Protein AF-A0A3P7Q407-F1 (afdb_monomer_lite)

pLDDT: mean 75.96, std 20.43, range [30.08, 98.25]

Structure (mmCIF, N/CA/C/O backbone):
data_AF-A0A3P7Q407-F1
#
_entry.id   AF-A0A3P7Q407-F1
#
loop_
_atom_site.group_PDB
_atom_site.id
_atom_site.type_symbol
_atom_site.label_atom_id
_atom_site.label_alt_id
_atom_site.label_comp_id
_atom_site.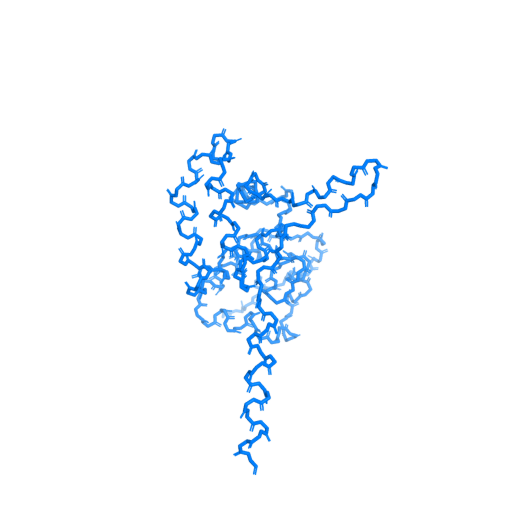label_asym_id
_atom_site.label_entity_id
_atom_site.label_seq_id
_atom_site.pdbx_PDB_ins_code
_atom_site.Cartn_x
_atom_site.Cartn_y
_atom_site.Cartn_z
_atom_site.occupancy
_atom_site.B_iso_or_equiv
_atom_site.auth_seq_id
_atom_site.auth_comp_id
_atom_site.auth_asym_id
_atom_site.auth_atom_id
_atom_site.pdbx_PDB_model_num
ATOM 1 N N . MET A 1 1 ? 23.445 -12.706 -25.081 1.00 37.09 1 MET A N 1
ATOM 2 C CA . MET A 1 1 ? 22.310 -11.801 -24.804 1.00 37.09 1 MET A CA 1
ATOM 3 C C . MET A 1 1 ? 22.786 -10.801 -23.776 1.00 37.09 1 MET A C 1
ATOM 5 O O . MET A 1 1 ? 22.855 -11.129 -22.600 1.00 37.09 1 MET A O 1
ATOM 9 N N . GLU A 1 2 ? 23.244 -9.647 -24.242 1.00 36.88 2 GLU A N 1
ATOM 10 C CA . GLU A 1 2 ? 23.724 -8.571 -23.379 1.00 36.88 2 GLU A CA 1
ATOM 11 C C . GLU A 1 2 ? 22.522 -7.886 -22.726 1.00 36.88 2 GLU A C 1
ATOM 13 O O . GLU A 1 2 ? 21.534 -7.564 -23.388 1.00 36.88 2 GLU A O 1
ATOM 18 N N . ILE A 1 3 ? 22.584 -7.717 -21.406 1.00 37.88 3 ILE A N 1
ATOM 19 C CA . ILE A 1 3 ? 21.562 -7.055 -20.590 1.00 37.88 3 ILE A CA 1
ATOM 20 C C . ILE A 1 3 ? 21.723 -5.540 -20.795 1.00 37.88 3 ILE A C 1
ATOM 22 O O . ILE A 1 3 ? 22.104 -4.799 -19.897 1.00 37.88 3 ILE A O 1
ATOM 26 N N . SER A 1 4 ? 21.481 -5.077 -22.020 1.00 40.00 4 SER A N 1
ATOM 27 C CA . SER A 1 4 ? 21.654 -3.675 -22.425 1.00 40.00 4 SER A CA 1
ATOM 28 C C . SER A 1 4 ? 20.413 -2.820 -22.135 1.00 40.00 4 SER A C 1
ATOM 30 O O . SER A 1 4 ? 20.406 -1.623 -22.405 1.00 40.00 4 SER A O 1
ATOM 32 N N . TYR A 1 5 ? 19.358 -3.403 -21.554 1.00 37.62 5 TYR A N 1
ATOM 33 C CA . TYR A 1 5 ? 18.095 -2.704 -21.283 1.00 37.62 5 TYR A CA 1
ATOM 34 C C . TYR A 1 5 ? 18.077 -1.869 -19.995 1.00 37.62 5 TYR A C 1
ATOM 36 O O . TYR A 1 5 ? 17.101 -1.167 -19.749 1.00 37.62 5 TYR A O 1
ATOM 44 N N . LEU A 1 6 ? 19.145 -1.893 -19.191 1.00 41.62 6 LEU A N 1
ATOM 45 C CA . LEU A 1 6 ? 19.271 -1.025 -18.011 1.00 41.62 6 LEU A CA 1
ATOM 46 C C . LEU A 1 6 ? 20.145 0.213 -18.255 1.00 41.62 6 LEU A C 1
ATOM 48 O O . LEU A 1 6 ? 20.494 0.913 -17.309 1.00 41.62 6 LEU A O 1
ATOM 52 N N . ALA A 1 7 ? 20.455 0.538 -19.513 1.00 42.19 7 ALA A N 1
ATOM 53 C CA . ALA A 1 7 ? 21.072 1.812 -19.871 1.00 42.19 7 ALA A CA 1
ATOM 54 C C . ALA A 1 7 ? 20.039 2.960 -19.838 1.00 42.19 7 ALA A C 1
ATOM 56 O O . ALA A 1 7 ? 19.800 3.635 -20.838 1.00 42.19 7 ALA A O 1
ATOM 57 N N . VAL A 1 8 ? 19.427 3.217 -18.678 1.00 45.03 8 VAL A N 1
ATOM 58 C CA . VAL A 1 8 ? 18.700 4.470 -18.420 1.00 45.03 8 VAL A CA 1
ATOM 59 C C . VAL A 1 8 ? 19.747 5.549 -18.117 1.00 45.03 8 VAL A C 1
ATOM 61 O O . VAL A 1 8 ? 19.901 6.018 -16.999 1.00 45.03 8 VAL A O 1
ATOM 64 N N . ASN A 1 9 ? 20.514 5.944 -19.138 1.00 45.72 9 ASN A N 1
ATOM 65 C CA . ASN A 1 9 ? 21.498 7.037 -19.057 1.00 45.72 9 ASN A CA 1
ATOM 66 C C . ASN A 1 9 ? 20.858 8.429 -19.169 1.00 45.72 9 ASN A C 1
ATOM 68 O O . ASN A 1 9 ? 21.537 9.429 -19.397 1.00 45.72 9 ASN A O 1
ATOM 72 N N . ARG A 1 10 ? 19.538 8.523 -19.013 1.00 49.34 10 ARG A N 1
ATOM 73 C CA . ARG A 1 10 ? 18.856 9.800 -18.877 1.00 49.34 10 ARG A CA 1
ATOM 74 C C . ARG A 1 10 ? 18.175 9.779 -17.525 1.00 49.34 10 ARG A C 1
ATOM 76 O O . ARG A 1 10 ? 17.098 9.212 -17.389 1.00 49.34 10 ARG A O 1
ATOM 83 N N . ILE A 1 11 ? 18.822 10.398 -16.540 1.00 51.31 11 ILE A N 1
ATOM 84 C CA . ILE A 1 11 ? 18.146 10.868 -15.336 1.00 51.31 11 ILE A CA 1
ATOM 85 C C . ILE A 1 11 ? 17.088 11.841 -15.852 1.00 51.31 11 ILE A C 1
ATOM 87 O O . ILE A 1 11 ? 17.366 13.009 -16.107 1.00 51.31 11 ILE A O 1
ATOM 91 N N . THR A 1 12 ? 15.884 11.349 -16.122 1.00 53.25 12 THR A N 1
ATOM 92 C CA . THR A 1 12 ? 14.792 12.212 -16.565 1.00 53.25 12 THR A CA 1
ATOM 93 C C . THR A 1 12 ? 14.272 13.048 -15.400 1.00 53.25 12 THR A C 1
ATOM 95 O O . THR A 1 12 ? 13.406 13.886 -15.616 1.00 53.25 12 THR A O 1
ATOM 98 N N . ASN A 1 13 ? 14.780 12.823 -14.173 1.00 58.25 13 ASN A N 1
ATOM 99 C CA . ASN A 1 13 ? 14.181 13.285 -12.919 1.00 58.25 13 ASN A CA 1
ATOM 100 C C . ASN A 1 13 ? 12.673 12.980 -12.873 1.00 58.25 13 ASN A C 1
ATOM 102 O O . ASN A 1 13 ? 11.912 13.619 -12.153 1.00 58.25 13 ASN A O 1
ATOM 106 N N . THR A 1 14 ? 12.242 11.979 -13.643 1.00 66.81 14 THR A N 1
ATOM 107 C CA . THR A 1 14 ? 10.871 11.502 -13.704 1.00 66.81 14 THR A CA 1
ATOM 108 C C . THR A 1 14 ? 10.875 10.012 -13.448 1.00 66.81 14 THR A C 1
ATOM 110 O O . THR A 1 14 ? 11.736 9.283 -13.937 1.00 66.81 14 THR A O 1
ATOM 113 N N . CYS A 1 15 ? 9.890 9.563 -12.680 1.00 71.69 15 CYS A N 1
ATOM 114 C CA . CYS A 1 15 ? 9.680 8.147 -12.457 1.00 71.69 15 CYS A CA 1
ATOM 115 C C . CYS A 1 15 ? 9.103 7.511 -13.725 1.00 71.69 15 CYS A C 1
ATOM 117 O O . CYS A 1 15 ? 7.944 7.765 -14.072 1.00 71.69 15 CYS A O 1
ATOM 119 N N . GLN A 1 16 ? 9.901 6.713 -14.436 1.00 78.12 16 GLN A N 1
ATOM 120 C CA . GLN A 1 16 ? 9.435 6.070 -15.658 1.00 78.12 16 GLN A CA 1
ATOM 121 C C . GLN A 1 16 ? 8.431 4.944 -15.341 1.00 78.12 16 GLN A C 1
ATOM 123 O O . GLN A 1 16 ? 8.701 4.115 -14.464 1.00 78.12 16 GLN A O 1
ATOM 128 N N . PRO A 1 17 ? 7.302 4.836 -16.073 1.00 80.25 17 PRO A N 1
ATOM 129 C CA . PRO A 1 17 ? 6.307 3.786 -15.841 1.00 80.25 17 PRO A CA 1
ATOM 130 C C . PRO A 1 17 ? 6.880 2.364 -15.896 1.00 80.25 17 PRO A C 1
ATOM 132 O O . PRO A 1 17 ? 6.500 1.515 -15.091 1.00 80.25 17 PRO A O 1
ATOM 135 N N . GLN A 1 18 ? 7.830 2.107 -16.800 1.00 82.00 18 GLN A N 1
ATOM 136 C CA . GLN A 1 18 ? 8.512 0.816 -16.914 1.00 82.00 18 GLN A CA 1
ATOM 137 C C . GLN A 1 18 ? 9.312 0.445 -15.659 1.00 82.00 18 GLN A C 1
ATOM 139 O O . GLN A 1 18 ? 9.228 -0.698 -15.211 1.00 82.00 18 GLN A O 1
ATOM 144 N N . CYS A 1 19 ? 10.040 1.397 -15.066 1.00 80.56 19 CYS A N 1
ATOM 145 C CA . CYS A 1 19 ? 10.806 1.170 -13.842 1.00 80.56 19 CYS A CA 1
ATOM 146 C C . CYS A 1 19 ? 9.853 0.844 -12.688 1.00 80.56 19 CYS A C 1
ATOM 148 O O . CYS A 1 19 ? 9.992 -0.183 -12.022 1.00 80.56 19 CYS A O 1
ATOM 150 N N . ARG A 1 20 ? 8.794 1.648 -12.541 1.00 84.62 20 ARG A N 1
ATOM 151 C CA . ARG A 1 20 ? 7.743 1.418 -11.548 1.00 84.62 20 ARG A CA 1
ATOM 152 C C . ARG A 1 20 ? 7.124 0.026 -11.659 1.00 84.62 20 ARG A C 1
ATOM 154 O O . ARG A 1 20 ? 7.100 -0.709 -10.674 1.00 84.62 20 ARG A O 1
ATOM 161 N N . ASN A 1 21 ? 6.666 -0.360 -12.846 1.00 85.25 21 ASN A N 1
ATOM 162 C CA . ASN A 1 21 ? 6.028 -1.660 -13.052 1.00 85.25 21 ASN A CA 1
ATOM 163 C C . ASN A 1 21 ? 7.003 -2.821 -12.813 1.00 85.25 21 ASN A C 1
ATOM 165 O O . ASN A 1 21 ? 6.613 -3.835 -12.236 1.00 85.25 21 ASN A O 1
ATOM 169 N N . ALA A 1 22 ? 8.277 -2.669 -13.188 1.00 85.81 22 ALA A N 1
ATOM 170 C CA . ALA A 1 22 ? 9.303 -3.671 -12.911 1.00 85.81 22 ALA A CA 1
ATOM 171 C C . ALA A 1 22 ? 9.489 -3.897 -11.404 1.00 85.81 22 ALA A C 1
ATOM 173 O O . ALA A 1 22 ? 9.549 -5.045 -10.967 1.00 85.81 22 ALA A O 1
ATOM 174 N N . VAL A 1 23 ? 9.516 -2.831 -10.599 1.00 86.69 23 VAL A N 1
ATOM 175 C CA . VAL A 1 23 ? 9.651 -2.945 -9.139 1.00 86.69 23 VAL A CA 1
ATOM 176 C C . VAL A 1 23 ? 8.415 -3.573 -8.506 1.00 86.69 23 VAL A C 1
ATOM 178 O O . VAL A 1 23 ? 8.552 -4.461 -7.665 1.00 86.69 23 VAL A O 1
ATOM 181 N N . LEU A 1 24 ? 7.214 -3.163 -8.923 1.00 88.12 24 LEU A N 1
ATOM 182 C CA . LEU A 1 24 ? 5.967 -3.747 -8.419 1.00 88.12 24 LEU A CA 1
ATOM 183 C C . LEU A 1 24 ? 5.897 -5.250 -8.725 1.00 88.12 24 LEU A C 1
ATOM 185 O O . LEU A 1 24 ? 5.610 -6.047 -7.832 1.00 88.12 24 LEU A O 1
ATOM 189 N N . ASN A 1 25 ? 6.244 -5.651 -9.950 1.00 88.75 25 ASN A N 1
ATOM 190 C CA . ASN A 1 25 ? 6.290 -7.058 -10.348 1.00 88.75 25 ASN A CA 1
ATOM 191 C C . ASN A 1 25 ? 7.379 -7.834 -9.597 1.00 88.75 25 ASN A C 1
ATOM 193 O O . ASN A 1 25 ? 7.149 -8.958 -9.150 1.00 88.75 25 ASN A O 1
ATOM 197 N N . LEU A 1 26 ? 8.555 -7.232 -9.401 1.00 87.81 26 LEU A N 1
ATOM 198 C CA . LEU A 1 26 ? 9.632 -7.830 -8.617 1.00 87.81 26 LEU A CA 1
ATOM 199 C C . LEU A 1 26 ? 9.181 -8.075 -7.170 1.00 87.81 26 LEU A C 1
ATOM 201 O O . LEU A 1 26 ? 9.401 -9.161 -6.636 1.00 87.81 26 LEU A O 1
ATOM 205 N N . TYR A 1 27 ? 8.492 -7.114 -6.552 1.00 89.44 27 TYR A N 1
ATOM 206 C CA . TYR A 1 27 ? 8.007 -7.230 -5.176 1.00 89.44 27 TYR A CA 1
ATOM 207 C C . TYR A 1 27 ? 6.906 -8.294 -5.002 1.00 89.44 27 TYR A C 1
ATOM 209 O O . TYR A 1 27 ? 6.737 -8.859 -3.920 1.00 89.44 27 TYR A O 1
ATOM 217 N N . GLN A 1 28 ? 6.167 -8.646 -6.053 1.00 88.81 28 GLN A N 1
ATOM 218 C CA . GLN A 1 28 ? 5.223 -9.768 -5.980 1.00 88.81 28 GLN A CA 1
ATOM 219 C C . GLN A 1 28 ? 5.939 -11.118 -5.795 1.00 88.81 28 GLN A C 1
ATOM 221 O O . GLN A 1 28 ? 5.398 -12.036 -5.170 1.00 88.81 28 GLN A O 1
ATOM 226 N N . ASN A 1 29 ? 7.196 -11.237 -6.231 1.00 89.44 29 ASN A N 1
ATOM 227 C CA . ASN A 1 29 ? 8.007 -12.431 -6.015 1.00 89.44 29 ASN A CA 1
ATOM 228 C C . ASN A 1 29 ? 8.643 -12.445 -4.610 1.00 89.44 29 ASN A C 1
ATOM 230 O O . ASN A 1 29 ? 9.157 -11.435 -4.133 1.00 89.44 29 ASN A O 1
ATOM 234 N N . ARG A 1 30 ? 8.681 -13.613 -3.949 1.00 87.25 30 ARG A N 1
ATOM 235 C CA . ARG A 1 30 ? 9.316 -13.776 -2.626 1.00 87.25 30 ARG A CA 1
ATOM 236 C C . ARG A 1 30 ? 10.786 -13.344 -2.620 1.00 87.25 30 ARG A C 1
ATOM 238 O O . ARG A 1 30 ? 11.189 -12.642 -1.698 1.00 87.25 30 ARG A O 1
ATOM 245 N N . LEU A 1 31 ? 11.564 -13.736 -3.631 1.00 85.38 31 LEU A N 1
ATOM 246 C CA . LEU A 1 31 ? 12.976 -13.352 -3.743 1.00 85.38 31 LEU A CA 1
ATOM 247 C C . LEU A 1 31 ? 13.124 -11.847 -3.976 1.00 85.38 31 LEU A C 1
ATOM 249 O O . LEU A 1 31 ? 13.984 -11.212 -3.371 1.00 85.38 31 LEU A O 1
ATOM 253 N N . GLY A 1 32 ? 12.244 -11.267 -4.794 1.00 84.75 32 GLY A N 1
ATOM 254 C CA . GLY A 1 32 ? 12.239 -9.831 -5.053 1.00 84.75 32 GLY A CA 1
ATOM 255 C C . GLY A 1 32 ? 11.880 -9.001 -3.820 1.00 84.75 32 GLY A C 1
ATOM 256 O O . GLY A 1 32 ? 12.510 -7.972 -3.587 1.00 84.75 32 GLY A O 1
ATOM 257 N N . ARG A 1 33 ? 10.967 -9.474 -2.956 1.00 87.19 33 ARG A N 1
ATOM 258 C CA . ARG A 1 33 ? 10.727 -8.841 -1.643 1.00 87.19 33 ARG A CA 1
ATOM 259 C C . ARG A 1 33 ? 11.969 -8.841 -0.778 1.00 87.19 33 ARG A C 1
ATOM 261 O O . ARG A 1 33 ? 12.279 -7.812 -0.190 1.00 87.19 33 ARG A O 1
ATOM 268 N N . THR A 1 34 ? 12.656 -9.978 -0.682 1.00 85.19 34 THR A N 1
ATOM 269 C CA . THR A 1 34 ? 13.894 -10.066 0.096 1.00 85.19 34 THR A CA 1
ATOM 270 C C . THR A 1 34 ? 14.926 -9.084 -0.447 1.00 85.19 34 THR A C 1
ATOM 272 O O . THR A 1 34 ? 15.443 -8.294 0.331 1.00 85.19 34 THR A O 1
ATOM 275 N N . LEU A 1 35 ? 15.134 -9.048 -1.767 1.00 81.06 35 LEU A N 1
ATOM 276 C CA . LEU A 1 35 ? 16.072 -8.128 -2.415 1.00 81.06 35 LEU A CA 1
ATOM 277 C C . LEU A 1 35 ? 15.747 -6.650 -2.140 1.00 81.06 35 LEU A C 1
ATOM 279 O O . LEU A 1 35 ? 16.634 -5.865 -1.820 1.00 81.06 35 LEU A O 1
ATOM 283 N N . LEU A 1 36 ? 14.476 -6.261 -2.242 1.00 82.50 36 LEU A N 1
ATOM 284 C CA . LEU A 1 36 ? 14.063 -4.866 -2.054 1.00 82.50 36 LEU A CA 1
ATOM 285 C C . LEU A 1 36 ? 14.002 -4.446 -0.579 1.00 82.50 36 LEU A C 1
ATOM 287 O O . LEU A 1 36 ? 14.057 -3.255 -0.282 1.00 82.50 36 LEU A O 1
ATOM 291 N N . ARG A 1 37 ? 13.874 -5.403 0.348 1.00 83.62 37 ARG A N 1
ATOM 292 C CA . ARG A 1 37 ? 13.935 -5.155 1.798 1.00 83.62 37 ARG A CA 1
ATOM 293 C C . ARG A 1 37 ? 15.369 -5.134 2.336 1.00 83.62 37 ARG A C 1
ATOM 295 O O . ARG A 1 37 ? 15.567 -4.629 3.438 1.00 83.62 37 ARG A O 1
ATOM 302 N N . THR A 1 38 ? 16.340 -5.684 1.606 1.00 80.81 38 THR A N 1
ATOM 303 C CA . THR A 1 38 ? 17.770 -5.615 1.949 1.00 80.81 38 THR A CA 1
ATOM 304 C C . THR A 1 38 ? 18.399 -4.279 1.552 1.00 80.81 38 THR A C 1
ATOM 306 O O . THR A 1 38 ? 17.741 -3.415 0.973 1.00 80.81 38 THR A O 1
ATOM 309 N N . ASP A 1 39 ? 19.682 -4.097 1.874 1.00 76.81 39 ASP A N 1
ATOM 310 C CA . ASP A 1 39 ? 20.437 -2.944 1.397 1.00 76.81 39 ASP A CA 1
ATOM 311 C C . ASP A 1 39 ? 20.555 -2.970 -0.136 1.00 76.81 39 ASP A C 1
ATOM 313 O O . ASP A 1 39 ? 21.229 -3.814 -0.724 1.00 76.81 39 ASP A O 1
ATOM 317 N N . VAL A 1 40 ? 19.872 -2.024 -0.776 1.00 76.50 40 VAL A N 1
ATOM 318 C CA . VAL A 1 40 ? 19.866 -1.813 -2.227 1.00 76.50 40 VAL A CA 1
ATOM 319 C C . VAL A 1 40 ? 20.989 -0.877 -2.687 1.00 76.50 40 VAL A C 1
ATOM 321 O O . VAL A 1 40 ? 20.959 -0.390 -3.816 1.00 76.50 40 VAL A O 1
ATOM 324 N N . SER A 1 41 ? 21.978 -0.588 -1.833 1.00 78.38 41 SER A N 1
ATOM 325 C CA . SER A 1 41 ? 23.151 0.228 -2.171 1.00 78.38 41 SER A CA 1
ATOM 326 C C . SER A 1 41 ? 23.893 -0.264 -3.415 1.00 78.38 41 SER A C 1
ATOM 328 O O . SER A 1 41 ? 24.439 0.554 -4.152 1.00 78.38 41 SER A O 1
ATOM 330 N N . CYS A 1 42 ? 23.850 -1.569 -3.689 1.00 76.50 42 CYS A N 1
ATOM 331 C CA . CYS A 1 42 ? 24.459 -2.195 -4.859 1.00 76.50 42 CYS A CA 1
ATOM 332 C C . CYS A 1 42 ? 23.648 -2.053 -6.159 1.00 76.50 42 CYS A C 1
ATOM 334 O O . CYS A 1 42 ? 24.151 -2.412 -7.224 1.00 76.50 42 CYS A O 1
ATOM 336 N N . LEU A 1 43 ? 22.404 -1.558 -6.107 1.00 75.38 43 LEU A N 1
ATOM 337 C CA . LEU A 1 43 ? 21.569 -1.433 -7.299 1.00 75.38 43 LEU A CA 1
ATOM 338 C C . LEU A 1 43 ? 21.916 -0.147 -8.066 1.00 75.38 43 LEU A C 1
ATOM 340 O O . LEU A 1 43 ? 21.749 0.946 -7.519 1.00 75.38 43 LEU A O 1
ATOM 344 N N . PRO A 1 44 ? 22.297 -0.228 -9.356 1.00 74.19 44 PRO A N 1
ATOM 345 C CA . PRO A 1 44 ? 22.584 0.962 -10.161 1.00 74.19 44 PRO A CA 1
ATOM 346 C C . PRO A 1 44 ? 21.361 1.885 -10.290 1.00 74.19 44 PRO A C 1
ATOM 348 O O . PRO A 1 44 ? 21.500 3.101 -10.364 1.00 74.19 44 PRO A O 1
ATOM 351 N N . ALA A 1 45 ? 20.153 1.319 -10.228 1.00 74.69 45 ALA A N 1
ATOM 352 C CA . ALA A 1 45 ? 18.891 2.053 -10.274 1.00 74.69 45 ALA A CA 1
ATOM 353 C C . ALA A 1 45 ? 18.452 2.642 -8.917 1.00 74.69 45 ALA A C 1
ATOM 355 O O . ALA A 1 45 ? 17.347 3.171 -8.816 1.00 74.69 45 ALA A O 1
ATOM 356 N N . ARG A 1 46 ? 19.271 2.572 -7.853 1.00 76.62 46 ARG A N 1
ATOM 357 C CA . ARG A 1 46 ? 18.876 3.024 -6.505 1.00 76.62 46 ARG A CA 1
ATOM 358 C C . ARG A 1 46 ? 18.350 4.460 -6.487 1.00 76.62 46 ARG A C 1
ATOM 360 O O . ARG A 1 46 ? 17.346 4.720 -5.830 1.00 76.62 46 ARG A O 1
ATOM 367 N N . HIS A 1 47 ? 19.012 5.377 -7.190 1.00 79.06 47 HIS A N 1
ATOM 368 C CA . HIS A 1 47 ? 18.587 6.777 -7.233 1.00 79.06 47 HIS A CA 1
ATOM 369 C C . HIS A 1 47 ? 17.177 6.929 -7.826 1.00 79.06 47 HIS A C 1
ATOM 371 O O . HIS A 1 47 ? 16.366 7.686 -7.300 1.00 79.06 47 HIS A O 1
ATOM 377 N N . GLU A 1 48 ? 16.852 6.150 -8.861 1.00 78.50 48 GLU A N 1
ATOM 378 C CA . GLU A 1 48 ? 15.520 6.141 -9.469 1.00 78.50 48 GLU A CA 1
ATOM 379 C C . GLU A 1 48 ? 14.473 5.521 -8.530 1.00 78.50 48 GLU A C 1
ATOM 381 O O . GLU A 1 48 ? 13.377 6.059 -8.394 1.00 78.50 48 GLU A O 1
ATOM 386 N N . LEU A 1 49 ? 14.821 4.451 -7.804 1.00 82.12 49 LEU A N 1
ATOM 387 C CA . LEU A 1 49 ? 13.934 3.856 -6.795 1.00 82.12 49 LEU A CA 1
ATOM 388 C C . LEU A 1 49 ? 13.583 4.846 -5.680 1.00 82.12 49 LEU A C 1
ATOM 390 O O . LEU A 1 49 ? 12.432 4.907 -5.249 1.00 82.12 49 LEU A O 1
ATOM 394 N N . GLU A 1 50 ? 14.571 5.612 -5.214 1.00 83.56 50 GLU A N 1
ATOM 395 C CA . GLU A 1 50 ? 14.376 6.659 -4.210 1.00 83.56 50 GLU A CA 1
ATOM 396 C C . GLU A 1 50 ? 13.499 7.792 -4.752 1.00 83.56 50 GLU A C 1
ATOM 398 O O . GLU A 1 50 ? 12.536 8.171 -4.094 1.00 83.56 50 GLU A O 1
ATOM 403 N N . LEU A 1 51 ? 13.771 8.269 -5.970 1.00 81.88 51 LEU A N 1
ATOM 404 C CA . LEU A 1 51 ? 12.977 9.307 -6.633 1.00 81.88 51 LEU A CA 1
ATOM 405 C C . LEU A 1 51 ? 11.509 8.888 -6.834 1.00 81.88 51 LEU A C 1
ATOM 407 O O . LEU A 1 51 ? 10.600 9.708 -6.732 1.00 81.88 51 LEU A O 1
ATOM 411 N N . CYS A 1 52 ? 11.275 7.606 -7.113 1.00 81.38 52 CYS A N 1
ATOM 412 C CA . CYS A 1 52 ? 9.950 7.034 -7.327 1.00 81.38 52 CYS A CA 1
ATOM 413 C C . CYS A 1 52 ? 9.215 6.618 -6.038 1.00 81.38 52 CYS A C 1
ATOM 415 O O . CYS A 1 52 ? 8.103 6.097 -6.136 1.00 81.38 52 CYS A O 1
ATOM 417 N N . ASN A 1 53 ? 9.813 6.769 -4.848 1.00 86.44 53 ASN A N 1
ATOM 418 C CA . ASN A 1 53 ? 9.279 6.226 -3.587 1.00 86.44 53 ASN A CA 1
ATOM 419 C C . ASN A 1 53 ? 9.043 4.697 -3.624 1.00 86.44 53 ASN A C 1
ATOM 421 O O . ASN A 1 53 ? 8.141 4.164 -2.976 1.00 86.44 53 ASN A O 1
ATOM 425 N N . LEU A 1 54 ? 9.861 3.968 -4.389 1.00 86.56 54 LEU A N 1
ATOM 426 C CA . LEU A 1 54 ? 9.729 2.525 -4.633 1.00 86.56 54 LEU A CA 1
ATOM 427 C C . LEU A 1 54 ? 10.598 1.658 -3.709 1.00 86.56 54 LEU A C 1
ATOM 429 O O . LEU A 1 54 ? 10.772 0.462 -3.949 1.00 86.56 54 LEU A O 1
ATOM 433 N N . LEU A 1 55 ? 11.138 2.240 -2.637 1.00 86.62 55 LEU A N 1
ATOM 434 C CA . LEU A 1 55 ? 11.848 1.495 -1.601 1.00 86.62 55 LEU A CA 1
ATOM 435 C C . LEU A 1 55 ? 10.913 1.191 -0.427 1.00 86.62 55 LEU A C 1
ATOM 437 O O . LEU A 1 55 ? 10.430 2.126 0.207 1.00 86.62 55 LEU A O 1
ATOM 441 N N . PRO A 1 56 ? 10.703 -0.088 -0.064 1.00 83.75 56 PRO A N 1
ATOM 442 C CA . PRO A 1 56 ? 9.732 -0.476 0.961 1.00 83.75 56 PRO A CA 1
ATOM 443 C C . PRO A 1 56 ? 10.086 0.022 2.370 1.00 83.75 56 PRO A C 1
ATOM 445 O O . PRO A 1 56 ? 9.211 0.103 3.225 1.00 83.75 56 PRO A O 1
ATOM 448 N N . ASN A 1 57 ? 11.358 0.351 2.608 1.00 82.62 57 ASN A N 1
ATOM 449 C CA . ASN A 1 57 ? 11.875 0.784 3.906 1.00 82.62 57 ASN A CA 1
ATOM 450 C C . ASN A 1 57 ? 12.038 2.313 4.015 1.00 82.62 57 ASN A C 1
ATOM 452 O O . ASN A 1 57 ? 12.585 2.793 5.006 1.00 82.62 57 ASN A O 1
ATOM 456 N N . LYS A 1 58 ? 11.621 3.087 3.003 1.00 81.62 58 LYS A N 1
ATOM 457 C CA . LYS A 1 58 ? 11.646 4.558 3.039 1.00 81.62 58 LYS A CA 1
ATOM 458 C C . LYS A 1 58 ? 10.230 5.114 3.041 1.00 81.62 58 LYS A C 1
ATOM 460 O O . LYS A 1 58 ? 9.345 4.521 2.447 1.00 81.62 58 LYS A O 1
ATOM 465 N N . MET A 1 59 ? 10.024 6.263 3.680 1.00 78.50 59 MET A N 1
ATOM 466 C CA . MET A 1 59 ? 8.770 7.012 3.586 1.00 78.50 59 MET A CA 1
ATOM 467 C C . MET A 1 59 ? 8.994 8.365 2.891 1.00 78.50 59 MET A C 1
ATOM 469 O O . MET A 1 59 ? 10.045 8.971 3.111 1.00 78.50 59 MET A O 1
ATOM 473 N N . PRO A 1 60 ? 8.015 8.864 2.113 1.00 82.81 60 PRO A N 1
ATOM 474 C CA . PRO A 1 60 ? 6.782 8.172 1.725 1.00 82.81 60 PRO A CA 1
ATOM 475 C C . PRO A 1 60 ? 7.062 6.984 0.791 1.00 82.81 60 PRO A C 1
ATOM 477 O O . PRO A 1 60 ? 8.083 6.949 0.112 1.00 82.81 60 PRO A O 1
ATOM 480 N N . THR A 1 61 ? 6.161 5.999 0.771 1.00 88.56 61 THR A N 1
ATOM 481 C CA . THR A 1 61 ? 6.193 4.898 -0.208 1.00 88.56 61 THR A CA 1
ATOM 482 C C . THR A 1 61 ? 5.161 5.130 -1.304 1.00 88.56 61 THR A C 1
ATOM 484 O O . THR A 1 61 ? 4.165 5.834 -1.119 1.00 88.56 61 THR A O 1
ATOM 487 N N . TYR A 1 62 ? 5.404 4.538 -2.465 1.00 91.62 62 TYR A N 1
ATOM 488 C CA . TYR A 1 62 ? 4.449 4.485 -3.559 1.00 91.62 62 TYR A CA 1
ATOM 489 C C . TYR A 1 62 ? 3.211 3.674 -3.157 1.00 91.62 62 TYR A C 1
ATOM 491 O O . TYR A 1 62 ? 3.373 2.526 -2.751 1.00 91.62 62 TYR A O 1
ATOM 499 N N . CYS A 1 63 ? 1.988 4.204 -3.301 1.00 93.56 63 CYS A N 1
ATOM 500 C CA . CYS A 1 63 ? 0.789 3.553 -2.740 1.00 93.56 63 CYS A CA 1
ATOM 501 C C . CYS A 1 63 ? 0.599 2.099 -3.190 1.00 93.56 63 CYS A C 1
ATOM 503 O O . CYS A 1 63 ? 0.312 1.236 -2.361 1.00 93.56 63 CYS A O 1
ATOM 505 N N . SER A 1 64 ? 0.812 1.788 -4.473 1.00 92.19 64 SER A N 1
ATOM 506 C CA . SER A 1 64 ? 0.702 0.402 -4.953 1.00 92.19 64 SER A CA 1
ATOM 507 C C . SER A 1 64 ? 1.758 -0.510 -4.325 1.00 92.19 64 SER A C 1
ATOM 509 O O . SER A 1 64 ? 1.478 -1.672 -4.046 1.00 92.19 64 SER A O 1
ATOM 511 N N . LEU A 1 65 ? 2.958 0.011 -4.052 1.00 91.81 65 LEU A N 1
ATOM 512 C CA . LEU A 1 65 ? 3.984 -0.739 -3.333 1.00 91.81 65 LEU A CA 1
ATOM 513 C C . LEU A 1 65 ? 3.584 -0.919 -1.866 1.00 91.81 65 LEU A C 1
ATOM 515 O O . LEU A 1 65 ? 3.695 -2.022 -1.344 1.00 91.81 65 LEU A O 1
ATOM 519 N N . THR A 1 66 ? 3.068 0.121 -1.213 1.00 93.75 66 THR A N 1
ATOM 520 C CA . THR A 1 66 ? 2.553 0.051 0.160 1.00 93.75 66 THR A CA 1
ATOM 521 C C . THR A 1 66 ? 1.468 -1.010 0.312 1.00 93.75 66 THR A C 1
ATOM 523 O O . THR A 1 66 ? 1.513 -1.806 1.249 1.00 93.75 66 THR A O 1
ATOM 526 N N . LYS A 1 67 ? 0.536 -1.077 -0.645 1.00 95.31 67 LYS A N 1
ATOM 527 C CA . LYS A 1 67 ? -0.489 -2.123 -0.714 1.00 95.31 67 LYS A CA 1
ATOM 528 C C . LYS A 1 67 ? 0.142 -3.510 -0.788 1.00 95.31 67 LYS A C 1
ATOM 530 O O . LYS A 1 67 ? -0.185 -4.352 0.036 1.00 95.31 67 LYS A O 1
ATOM 535 N N . LEU A 1 68 ? 1.111 -3.728 -1.681 1.00 93.88 68 LEU A N 1
ATOM 536 C CA . LEU A 1 68 ? 1.817 -5.013 -1.777 1.00 93.88 68 LEU A CA 1
ATOM 537 C C . LEU A 1 68 ? 2.592 -5.369 -0.497 1.00 93.88 68 LEU A C 1
ATOM 539 O O . LEU A 1 68 ? 2.678 -6.541 -0.132 1.00 93.88 68 LEU A O 1
ATOM 543 N N . ILE A 1 69 ? 3.174 -4.380 0.190 1.00 93.62 69 ILE A N 1
ATOM 544 C CA . ILE A 1 69 ? 3.842 -4.585 1.483 1.00 93.62 69 ILE A CA 1
ATOM 545 C C . ILE A 1 69 ? 2.822 -5.054 2.528 1.00 93.62 69 ILE A C 1
ATOM 547 O O . ILE A 1 69 ? 3.091 -6.031 3.225 1.00 93.62 69 ILE A O 1
ATOM 551 N N . CYS A 1 70 ? 1.665 -4.392 2.607 1.00 95.69 70 CYS A N 1
ATOM 552 C CA . CYS A 1 70 ? 0.573 -4.762 3.504 1.00 95.69 70 CYS A CA 1
ATOM 553 C C . CYS A 1 70 ? 0.011 -6.154 3.183 1.00 95.69 70 CYS A C 1
ATOM 555 O O . CYS A 1 70 ? -0.133 -6.978 4.077 1.00 95.69 70 CYS A O 1
ATOM 557 N N . GLU A 1 71 ? -0.232 -6.460 1.909 1.00 94.81 71 GLU A N 1
ATOM 558 C CA . GLU A 1 71 ? -0.750 -7.760 1.459 1.00 94.81 71 GLU A CA 1
ATOM 559 C C . GLU A 1 71 ? 0.233 -8.911 1.727 1.00 94.81 71 GLU A C 1
ATOM 561 O O . GLU A 1 71 ? -0.173 -10.053 1.942 1.00 94.81 71 GLU A O 1
ATOM 566 N N . ALA A 1 72 ? 1.537 -8.620 1.751 1.00 92.69 72 ALA A N 1
ATOM 567 C CA . ALA A 1 72 ? 2.571 -9.587 2.106 1.00 92.69 72 ALA A CA 1
ATOM 568 C C . ALA A 1 72 ? 2.719 -9.810 3.625 1.00 92.69 72 ALA A C 1
ATOM 570 O O . ALA A 1 72 ? 3.439 -10.732 4.022 1.00 92.69 72 ALA A O 1
ATOM 571 N N . ASP A 1 73 ? 2.093 -8.981 4.461 1.00 94.06 73 ASP A N 1
ATOM 572 C CA . ASP A 1 73 ? 2.058 -9.122 5.915 1.00 94.06 73 ASP A CA 1
ATOM 573 C C . ASP A 1 73 ? 0.726 -9.727 6.366 1.00 94.06 73 ASP A C 1
ATOM 575 O O . ASP A 1 73 ? -0.343 -9.242 6.013 1.00 94.06 73 ASP A O 1
ATOM 579 N N . LEU A 1 74 ? 0.771 -10.788 7.174 1.00 95.56 74 LEU A N 1
ATOM 580 C CA . LEU A 1 74 ? -0.438 -11.530 7.540 1.00 95.56 74 LEU A CA 1
ATOM 581 C C . LEU A 1 74 ? -1.460 -10.662 8.293 1.00 95.56 74 LEU A C 1
ATOM 583 O O . LEU A 1 74 ? -2.658 -10.763 8.031 1.00 95.56 74 LEU A O 1
ATOM 587 N N . GLN A 1 75 ? -0.998 -9.825 9.227 1.00 97.06 75 GLN A N 1
ATOM 588 C CA . GLN A 1 75 ? -1.885 -9.015 10.064 1.00 97.06 75 GLN A CA 1
ATOM 589 C C . GLN A 1 75 ? -2.484 -7.856 9.270 1.00 97.06 75 GLN A C 1
ATOM 591 O O . GLN A 1 75 ? -3.688 -7.610 9.358 1.00 97.06 75 GLN A O 1
ATOM 596 N N . CYS A 1 76 ? -1.661 -7.170 8.478 1.00 98.06 76 CYS A N 1
ATOM 597 C CA . CYS A 1 76 ? -2.109 -6.080 7.625 1.00 98.06 76 CYS A CA 1
ATOM 598 C C . CYS A 1 76 ? -3.071 -6.586 6.550 1.00 98.06 76 CYS A C 1
ATOM 600 O O . CYS A 1 76 ? -4.174 -6.058 6.434 1.00 98.06 76 CYS A O 1
ATOM 602 N N . ASN A 1 77 ? -2.713 -7.658 5.837 1.00 97.81 77 ASN A N 1
ATOM 603 C CA . ASN A 1 77 ? -3.534 -8.226 4.771 1.00 97.81 77 ASN A CA 1
ATOM 604 C C . ASN A 1 77 ? -4.924 -8.650 5.259 1.00 97.81 77 ASN A C 1
ATOM 606 O O . ASN A 1 77 ? -5.922 -8.370 4.600 1.00 97.81 77 ASN A O 1
ATOM 610 N N . ALA A 1 78 ? -5.011 -9.287 6.432 1.00 98.25 78 ALA A N 1
ATOM 611 C CA . ALA A 1 78 ? -6.294 -9.702 6.995 1.00 98.25 78 ALA A CA 1
ATOM 612 C C . ALA A 1 78 ? -7.236 -8.507 7.216 1.00 98.25 78 ALA A C 1
ATOM 614 O O . ALA A 1 78 ? -8.411 -8.566 6.859 1.00 98.25 78 ALA A O 1
ATOM 615 N N . LYS A 1 79 ? -6.719 -7.404 7.765 1.00 98.12 79 LYS A N 1
ATOM 616 C CA . LYS A 1 79 ? -7.513 -6.196 8.023 1.00 98.12 79 LYS A CA 1
ATOM 617 C C . LYS A 1 79 ? -7.812 -5.410 6.745 1.00 98.12 79 LYS A C 1
ATOM 619 O O . LYS A 1 79 ? -8.948 -4.988 6.539 1.00 98.12 79 LYS A O 1
ATOM 624 N N . TRP A 1 80 ? -6.825 -5.300 5.857 1.00 97.38 80 TRP A N 1
ATOM 625 C CA . TRP A 1 80 ? -6.964 -4.672 4.547 1.00 97.38 80 TRP A CA 1
ATOM 626 C C . TRP A 1 80 ? -8.024 -5.368 3.688 1.00 97.38 80 TRP A C 1
ATOM 628 O O . TRP A 1 80 ? -8.861 -4.700 3.087 1.00 97.38 80 TRP A O 1
ATOM 638 N N . GLY A 1 81 ? -8.051 -6.704 3.681 1.00 97.31 81 GLY A N 1
ATOM 639 C CA . GLY A 1 81 ? -9.067 -7.481 2.972 1.00 97.31 81 GLY A CA 1
ATOM 640 C C . GLY A 1 81 ? -10.486 -7.212 3.481 1.00 97.31 81 GLY A C 1
ATOM 641 O O . GLY A 1 81 ? -11.408 -7.069 2.679 1.00 97.31 81 GLY A O 1
ATOM 642 N N . ILE A 1 82 ? -10.670 -7.064 4.799 1.00 96.94 82 ILE A N 1
ATOM 643 C CA . ILE A 1 82 ? -11.970 -6.682 5.377 1.00 96.94 82 ILE A CA 1
ATOM 644 C C . ILE A 1 82 ? -12.345 -5.263 4.943 1.00 96.94 82 ILE A C 1
ATOM 646 O O . ILE A 1 82 ? -13.469 -5.047 4.498 1.00 96.94 82 ILE A O 1
ATOM 650 N N . PHE A 1 83 ? -11.414 -4.307 5.020 1.00 95.75 83 PHE A N 1
ATOM 651 C CA . PHE A 1 83 ? -11.659 -2.942 4.554 1.00 95.75 83 PHE A CA 1
ATOM 652 C C . PHE A 1 83 ? -12.093 -2.919 3.083 1.00 95.75 83 PHE A C 1
ATOM 654 O O . PHE A 1 83 ? -13.157 -2.393 2.777 1.00 95.75 83 PHE A O 1
ATOM 661 N N . MET A 1 84 ? -11.329 -3.539 2.184 1.00 94.56 84 MET A N 1
ATOM 662 C CA . MET A 1 84 ? -11.655 -3.540 0.757 1.00 94.56 84 MET A CA 1
ATOM 663 C C . MET A 1 84 ? -12.987 -4.243 0.474 1.00 94.56 84 MET A C 1
ATOM 665 O O . MET A 1 84 ? -13.839 -3.678 -0.202 1.00 94.56 84 MET A O 1
ATOM 669 N N . SER A 1 85 ? -13.223 -5.420 1.062 1.00 94.50 85 SER A N 1
ATOM 670 C CA . SER A 1 85 ? -14.467 -6.169 0.825 1.00 94.50 85 SER A CA 1
ATOM 671 C C . SER A 1 85 ? -15.735 -5.440 1.283 1.00 94.50 85 SER A C 1
ATOM 673 O O . SER A 1 85 ? -16.779 -5.588 0.652 1.00 94.50 85 SER A O 1
ATOM 675 N N . GLU A 1 86 ? -15.666 -4.653 2.360 1.00 92.06 86 GLU A N 1
ATOM 676 C CA . GLU A 1 86 ? -16.828 -3.926 2.883 1.00 92.06 86 GLU A CA 1
ATOM 677 C C . GLU A 1 86 ? -16.979 -2.520 2.283 1.00 92.06 86 GLU A C 1
ATOM 679 O O . GLU A 1 86 ? -18.090 -1.992 2.260 1.00 92.06 86 GLU A O 1
ATOM 684 N N . CYS A 1 87 ? -15.885 -1.898 1.834 1.00 93.00 87 CYS A N 1
ATOM 685 C CA . CYS A 1 87 ? -15.836 -0.447 1.631 1.00 93.00 87 CYS A CA 1
ATOM 686 C C . CYS A 1 87 ? -15.400 0.004 0.244 1.00 93.00 87 CYS A C 1
ATOM 688 O O . CYS A 1 87 ? -15.565 1.183 -0.063 1.00 93.00 87 CYS A O 1
ATOM 690 N N . GLU A 1 88 ? -14.885 -0.888 -0.605 1.00 87.81 88 GLU A N 1
ATOM 691 C CA . GLU A 1 88 ? -14.460 -0.533 -1.964 1.00 87.81 88 GLU A CA 1
ATOM 692 C C . GLU A 1 88 ? -15.614 0.084 -2.766 1.00 87.81 88 GLU A C 1
ATOM 694 O O . GLU A 1 88 ? -15.488 1.202 -3.261 1.00 87.81 88 GLU A O 1
ATOM 699 N N . ALA A 1 89 ? -16.785 -0.559 -2.771 1.00 87.75 89 ALA A N 1
ATOM 700 C CA . ALA A 1 89 ? -17.965 -0.053 -3.474 1.00 87.75 89 ALA A CA 1
ATOM 701 C C . ALA A 1 89 ? -18.478 1.292 -2.917 1.00 87.75 89 ALA A C 1
ATOM 703 O O . ALA A 1 89 ? -18.981 2.134 -3.664 1.00 87.75 89 ALA A O 1
ATOM 704 N N . GLU A 1 90 ? -18.371 1.539 -1.605 1.00 84.69 90 GLU A N 1
ATOM 705 C CA . GLU A 1 90 ? -18.720 2.853 -1.044 1.00 84.69 90 GLU A CA 1
ATOM 706 C C . GLU A 1 90 ? -17.713 3.928 -1.469 1.00 84.69 90 GLU A C 1
ATOM 708 O O . GLU A 1 90 ? -18.114 5.035 -1.847 1.00 84.69 90 GLU A O 1
ATOM 713 N N . ALA A 1 91 ? -16.423 3.586 -1.466 1.00 83.19 91 ALA A N 1
ATOM 714 C CA . ALA A 1 91 ? -15.349 4.490 -1.847 1.00 83.19 91 ALA A CA 1
ATOM 715 C C . ALA A 1 91 ? -15.401 4.869 -3.334 1.00 83.19 91 ALA A C 1
ATOM 717 O O . ALA A 1 91 ? -15.171 6.032 -3.676 1.00 83.19 91 ALA A O 1
ATOM 718 N N . GLU A 1 92 ? -15.786 3.935 -4.209 1.00 82.94 92 GLU A N 1
ATOM 719 C CA . GLU A 1 92 ? -16.067 4.198 -5.628 1.00 82.94 92 GLU A CA 1
ATOM 720 C C . GLU A 1 92 ? -17.180 5.239 -5.810 1.00 82.94 92 GLU A C 1
ATOM 722 O O . GLU A 1 92 ? -17.088 6.119 -6.667 1.00 82.94 92 GLU A O 1
ATOM 727 N N . ASN A 1 93 ? -18.187 5.214 -4.933 1.00 87.19 93 ASN A N 1
ATOM 728 C CA . ASN A 1 93 ? -19.258 6.211 -4.885 1.00 87.19 93 ASN A CA 1
ATOM 729 C C . ASN A 1 93 ? -18.846 7.523 -4.187 1.00 87.19 93 ASN A C 1
ATOM 731 O O . ASN A 1 93 ? -19.689 8.394 -3.951 1.00 87.19 93 ASN A O 1
ATOM 735 N N . GLY A 1 94 ? -17.568 7.679 -3.826 1.00 84.69 94 GLY A N 1
ATOM 736 C CA . GLY A 1 94 ? -17.054 8.860 -3.136 1.00 84.69 94 GLY A CA 1
ATOM 737 C C . GLY A 1 94 ? -17.583 9.010 -1.711 1.00 84.69 94 GLY A C 1
ATOM 738 O O . GLY A 1 94 ? -17.618 10.123 -1.188 1.00 84.69 94 GLY A O 1
ATOM 739 N N . ARG A 1 95 ? -18.011 7.911 -1.078 1.00 87.19 95 ARG A N 1
ATOM 740 C CA . ARG A 1 95 ? -18.493 7.890 0.306 1.00 87.19 95 ARG A CA 1
ATOM 741 C C . ARG A 1 95 ? -17.573 7.053 1.185 1.00 87.19 95 ARG A C 1
ATOM 743 O O . ARG A 1 95 ? -17.029 6.046 0.755 1.00 87.19 95 ARG A O 1
ATOM 750 N N . CYS A 1 96 ? -17.437 7.459 2.441 1.00 90.50 96 CYS A N 1
ATOM 751 C CA . CYS A 1 96 ? -16.890 6.591 3.470 1.00 90.50 96 CYS A CA 1
ATOM 752 C C . CYS A 1 96 ? -17.688 6.750 4.757 1.00 90.50 96 CYS A C 1
ATOM 754 O O . CYS A 1 96 ? -17.685 7.810 5.387 1.00 90.50 96 CYS A O 1
ATOM 756 N N . ASN A 1 97 ? -18.412 5.699 5.133 1.00 90.88 97 ASN A N 1
ATOM 757 C CA . ASN A 1 97 ? -19.162 5.689 6.377 1.00 90.88 97 ASN A CA 1
ATOM 758 C C . ASN A 1 97 ? -18.234 5.468 7.597 1.00 90.88 97 ASN A C 1
ATOM 760 O O . ASN A 1 97 ? -17.043 5.162 7.481 1.00 90.88 97 ASN A O 1
ATOM 764 N N . LYS A 1 98 ? -18.792 5.600 8.809 1.00 91.00 98 LYS A N 1
ATOM 765 C CA . LYS A 1 98 ? -18.030 5.413 10.054 1.00 91.00 98 LYS A CA 1
ATOM 766 C C . LYS A 1 98 ? -17.393 4.020 10.147 1.00 91.00 98 LYS A C 1
ATOM 768 O O . LYS A 1 98 ? -16.242 3.937 10.557 1.00 91.00 98 LYS A O 1
ATOM 773 N N . ARG A 1 99 ? -18.116 2.967 9.749 1.00 92.44 99 ARG A N 1
ATOM 774 C CA . ARG A 1 99 ? -17.633 1.577 9.770 1.00 92.44 99 ARG A CA 1
ATOM 775 C C . ARG A 1 99 ? -16.412 1.417 8.868 1.00 92.44 99 ARG A C 1
ATOM 777 O O . ARG A 1 99 ? -15.418 0.865 9.314 1.00 92.44 99 ARG A O 1
ATOM 784 N N . CYS A 1 100 ? -16.452 1.952 7.654 1.00 93.69 100 CYS A N 1
ATOM 785 C CA . CYS A 1 100 ? -15.346 1.891 6.707 1.00 93.69 100 CYS A CA 1
ATOM 786 C C . CYS A 1 100 ? -14.114 2.647 7.178 1.00 93.69 100 CYS A C 1
ATOM 788 O O . CYS A 1 100 ? -12.997 2.147 7.067 1.00 93.69 100 CYS A O 1
ATOM 790 N N . SER A 1 101 ? -14.321 3.807 7.792 1.00 93.00 101 SER A N 1
ATOM 791 C CA . SER A 1 101 ? -13.233 4.525 8.440 1.00 93.00 101 SER A CA 1
ATOM 792 C C . SER A 1 101 ? -12.629 3.735 9.608 1.00 93.00 101 SER A C 1
ATOM 794 O O . SER A 1 101 ? -11.411 3.680 9.741 1.00 93.00 101 SER A O 1
ATOM 796 N N . ASP A 1 102 ? -13.455 3.064 10.417 1.00 94.25 102 ASP A N 1
ATOM 797 C CA . ASP A 1 102 ? -12.974 2.223 11.517 1.00 94.25 102 ASP A CA 1
ATOM 798 C C . ASP A 1 102 ? -12.198 0.993 10.984 1.00 94.25 102 ASP A C 1
ATOM 800 O O . ASP A 1 102 ? -11.142 0.666 11.514 1.00 94.25 102 ASP A O 1
ATOM 804 N N . ARG A 1 103 ? -12.625 0.382 9.866 1.00 95.00 103 ARG A N 1
ATOM 805 C CA . ARG A 1 103 ? -11.882 -0.705 9.186 1.00 95.00 103 ARG A CA 1
ATOM 806 C C . ARG A 1 103 ? -10.546 -0.255 8.604 1.00 95.00 103 ARG A C 1
ATOM 808 O O . ARG A 1 103 ? -9.555 -0.989 8.675 1.00 95.00 103 ARG A O 1
ATOM 815 N N . LEU A 1 104 ? -10.501 0.943 8.024 1.00 95.31 104 LEU A N 1
ATOM 816 C CA . LEU A 1 104 ? -9.238 1.507 7.568 1.00 95.31 104 LEU A CA 1
ATOM 817 C C . LEU A 1 104 ? -8.315 1.789 8.757 1.00 95.31 104 LEU A C 1
ATOM 819 O O . LEU A 1 104 ? -7.136 1.455 8.680 1.00 95.31 104 LEU A O 1
ATOM 823 N N . ASN A 1 105 ? -8.849 2.330 9.858 1.00 94.94 105 ASN A N 1
ATOM 824 C CA . ASN A 1 105 ? -8.098 2.549 11.095 1.00 94.94 105 ASN A CA 1
ATOM 825 C C . ASN A 1 105 ? -7.489 1.244 11.618 1.00 94.94 105 ASN A C 1
ATOM 827 O O . ASN A 1 105 ? -6.282 1.194 11.841 1.00 94.94 105 ASN A O 1
ATOM 831 N N . ASP A 1 106 ? -8.281 0.169 11.688 1.00 95.38 106 ASP A N 1
ATOM 832 C CA . ASP A 1 106 ? -7.789 -1.155 12.073 1.00 95.38 106 ASP A CA 1
ATOM 833 C C . ASP A 1 106 ? -6.569 -1.554 11.215 1.00 95.38 106 ASP A C 1
ATOM 835 O O . ASP A 1 106 ? -5.582 -2.093 11.731 1.00 95.38 106 ASP A O 1
ATOM 839 N N . THR A 1 107 ? -6.616 -1.279 9.906 1.00 96.31 107 THR A N 1
ATOM 840 C CA . THR A 1 107 ? -5.531 -1.590 8.966 1.00 96.31 107 THR A CA 1
ATOM 841 C C . THR A 1 107 ? -4.295 -0.721 9.196 1.00 96.31 107 THR A C 1
ATOM 843 O O . THR A 1 107 ? -3.192 -1.259 9.310 1.00 96.31 107 THR A O 1
ATOM 846 N N . ILE A 1 108 ? -4.441 0.604 9.284 1.00 95.19 108 ILE A N 1
ATOM 847 C CA . ILE A 1 108 ? -3.299 1.526 9.423 1.00 95.19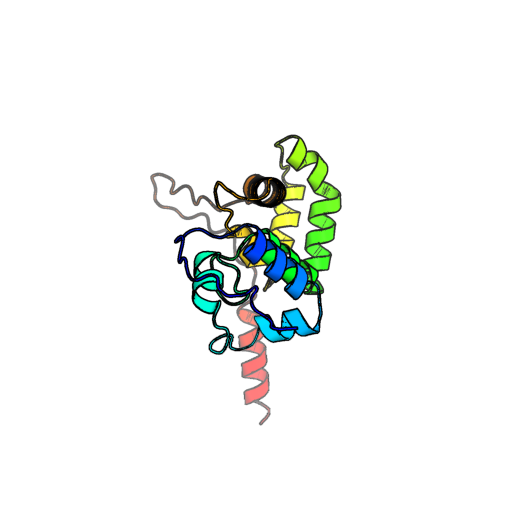 108 ILE A CA 1
ATOM 848 C C . ILE A 1 108 ? -2.652 1.492 10.814 1.00 95.19 108 ILE A C 1
ATOM 850 O O . ILE A 1 108 ? -1.526 1.957 10.968 1.00 95.19 108 ILE A O 1
ATOM 854 N N . GLU A 1 109 ? -3.319 0.912 11.812 1.00 94.50 109 GLU A N 1
ATOM 855 C CA . GLU A 1 109 ? -2.725 0.590 13.115 1.00 94.50 109 GLU A CA 1
ATOM 856 C C . GLU A 1 109 ? -1.731 -0.581 13.049 1.00 94.50 109 GLU A C 1
ATOM 858 O O . GLU A 1 109 ? -0.964 -0.800 13.987 1.00 94.50 109 GLU A O 1
ATOM 863 N N . THR A 1 110 ? -1.716 -1.351 11.957 1.00 95.12 110 THR A N 1
ATOM 864 C CA . THR A 1 110 ? -0.691 -2.383 11.752 1.00 95.12 110 THR A CA 1
ATOM 865 C C . THR A 1 110 ? 0.628 -1.763 11.297 1.00 95.12 110 THR A C 1
ATOM 867 O O . THR A 1 110 ? 0.644 -0.746 10.603 1.00 95.12 110 THR A O 1
ATOM 870 N N . PHE A 1 111 ? 1.742 -2.426 11.623 1.00 93.31 111 PHE A N 1
ATOM 871 C CA . PHE A 1 111 ? 3.093 -1.938 11.326 1.00 93.31 111 PHE A CA 1
ATOM 872 C C . PHE A 1 111 ? 3.297 -1.542 9.854 1.00 93.31 111 PHE A C 1
ATOM 874 O O . PHE A 1 111 ? 3.844 -0.482 9.561 1.00 93.31 111 PHE A O 1
ATOM 881 N N . HIS A 1 112 ? 2.835 -2.378 8.920 1.00 92.56 112 HIS A N 1
ATOM 882 C CA . HIS A 1 112 ? 2.952 -2.104 7.487 1.00 92.56 112 HIS A CA 1
ATOM 883 C C . HIS A 1 112 ? 1.792 -1.271 6.929 1.00 92.56 112 HIS A C 1
ATOM 885 O O . HIS A 1 112 ? 1.979 -0.550 5.948 1.00 92.56 112 HIS A O 1
ATOM 891 N N . GLY A 1 113 ? 0.617 -1.321 7.560 1.00 93.88 113 GLY A N 1
ATOM 892 C CA . GLY A 1 113 ? -0.554 -0.570 7.121 1.00 93.88 113 GLY A CA 1
ATOM 893 C C . GLY A 1 113 ? -0.446 0.926 7.387 1.00 93.88 113 GLY A C 1
ATOM 894 O O . GLY A 1 113 ? -1.002 1.702 6.617 1.00 93.88 113 GLY A O 1
ATOM 895 N N . THR A 1 114 ? 0.301 1.362 8.410 1.00 93.00 114 THR A N 1
ATOM 896 C CA . THR A 1 114 ? 0.493 2.794 8.717 1.00 93.00 114 THR A CA 1
ATOM 897 C C . THR A 1 114 ? 0.945 3.596 7.495 1.00 93.00 114 THR A C 1
ATOM 899 O O . THR A 1 114 ? 0.467 4.709 7.273 1.00 93.00 114 THR A O 1
ATOM 902 N N . ALA A 1 115 ? 1.804 3.019 6.650 1.00 92.88 115 ALA A N 1
ATOM 903 C CA . ALA A 1 115 ? 2.305 3.682 5.450 1.00 92.88 115 ALA A CA 1
ATOM 904 C C . ALA A 1 115 ? 1.210 3.969 4.403 1.00 92.88 115 ALA A C 1
ATOM 906 O O . ALA A 1 115 ? 1.400 4.860 3.579 1.00 92.88 115 ALA A O 1
ATOM 907 N N . LEU A 1 116 ? 0.059 3.277 4.428 1.00 93.62 116 LEU A N 1
ATOM 908 C CA . LEU A 1 116 ? -1.066 3.571 3.525 1.00 93.62 116 LEU A CA 1
ATOM 909 C C . LEU A 1 116 ? -1.604 4.987 3.762 1.00 93.62 116 LEU A C 1
ATOM 911 O O . LEU A 1 116 ? -2.027 5.645 2.818 1.00 93.62 116 LEU A O 1
ATOM 915 N N . SER A 1 117 ? -1.538 5.482 5.003 1.00 92.12 117 SER A N 1
ATOM 916 C CA . SER A 1 117 ? -2.052 6.810 5.361 1.00 92.12 117 SER A CA 1
ATOM 917 C C . SER A 1 117 ? -1.264 7.977 4.747 1.00 92.12 117 SER A C 1
ATOM 919 O O . SER A 1 117 ? -1.803 9.072 4.594 1.00 92.12 117 SER A O 1
ATOM 921 N N . SER A 1 118 ? -0.002 7.745 4.381 1.00 90.56 118 SER A N 1
ATOM 922 C CA . SER A 1 118 ? 0.937 8.759 3.885 1.00 90.56 118 SER A CA 1
ATOM 923 C C . SER A 1 118 ? 1.578 8.384 2.546 1.00 90.56 118 SER A C 1
ATOM 925 O O . SER A 1 118 ? 2.531 9.033 2.104 1.00 90.56 118 SER A O 1
ATOM 927 N N . CYS A 1 119 ? 1.072 7.339 1.889 1.00 92.81 119 CYS A N 1
ATOM 928 C CA . CYS A 1 119 ? 1.595 6.895 0.609 1.00 92.81 119 CYS A CA 1
ATOM 929 C C . CYS A 1 119 ? 1.350 7.941 -0.488 1.00 92.81 119 CYS A C 1
ATOM 931 O O . CYS A 1 119 ? 0.432 8.765 -0.427 1.00 92.81 119 CYS A O 1
ATOM 933 N N . THR A 1 120 ? 2.187 7.907 -1.521 1.00 90.69 120 THR A N 1
ATOM 934 C CA . THR A 1 120 ? 2.153 8.888 -2.609 1.00 90.69 120 THR A CA 1
ATOM 935 C C . THR A 1 120 ? 1.893 8.232 -3.958 1.00 90.69 120 THR A C 1
ATOM 937 O O . THR A 1 120 ? 2.251 7.078 -4.193 1.00 90.69 120 THR A O 1
ATOM 940 N N . CYS A 1 121 ? 1.273 9.017 -4.835 1.00 89.31 121 CYS A N 1
ATOM 941 C CA . CYS A 1 121 ? 1.171 8.784 -6.269 1.00 89.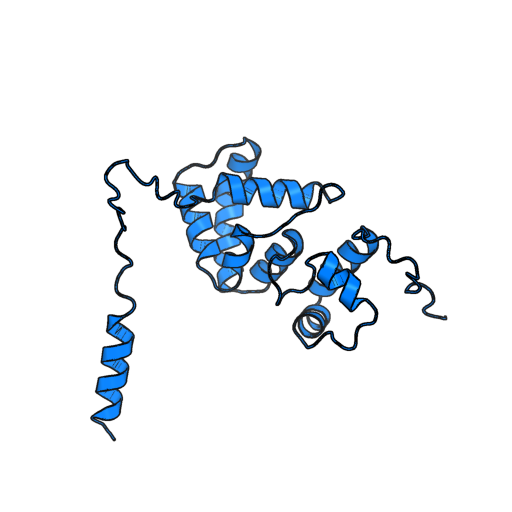31 121 CYS A CA 1
ATOM 942 C C . CYS A 1 121 ? 1.568 10.103 -6.950 1.00 89.31 121 CYS A C 1
ATOM 944 O O . CYS A 1 121 ? 1.178 11.176 -6.476 1.00 89.31 121 CYS A O 1
ATOM 946 N N . ASN A 1 122 ? 2.348 10.024 -8.017 1.00 77.44 122 ASN A N 1
ATOM 947 C CA . ASN A 1 122 ? 2.693 11.109 -8.924 1.00 77.44 122 ASN A CA 1
ATOM 948 C C . ASN A 1 122 ? 1.544 11.389 -9.923 1.00 77.44 122 ASN A C 1
ATOM 950 O O . ASN A 1 122 ? 0.601 10.613 -10.055 1.00 77.44 122 ASN A O 1
ATOM 954 N N . GLU A 1 123 ? 1.600 12.506 -10.646 1.00 68.94 123 GLU A N 1
ATOM 955 C CA . GLU A 1 123 ? 0.564 12.921 -11.604 1.00 68.94 123 GLU A CA 1
ATOM 956 C C . GLU A 1 123 ? 0.521 12.023 -12.851 1.00 68.94 123 GLU A C 1
ATOM 958 O O . GLU A 1 123 ? -0.558 11.649 -13.318 1.00 68.94 123 GLU A O 1
ATOM 963 N N . ASN A 1 124 ? 1.698 11.595 -13.323 1.00 70.44 124 ASN A N 1
ATOM 964 C CA . ASN A 1 124 ? 1.887 10.700 -14.477 1.00 70.44 124 ASN A CA 1
ATOM 965 C C . ASN A 1 124 ? 1.708 9.208 -14.130 1.00 70.44 124 ASN A C 1
ATOM 967 O O . ASN A 1 124 ? 2.256 8.322 -14.795 1.00 70.44 124 ASN A O 1
ATOM 971 N N . ASP A 1 125 ? 1.013 8.927 -13.034 1.00 70.19 125 ASP A N 1
ATOM 972 C CA . ASP A 1 125 ? 0.824 7.575 -12.536 1.00 70.19 125 ASP A CA 1
ATOM 973 C C . ASP A 1 125 ? -0.357 6.845 -13.153 1.00 70.19 125 ASP A C 1
ATOM 975 O O . ASP A 1 125 ? -1.258 7.428 -13.750 1.00 70.19 125 ASP A O 1
ATOM 979 N N . ASP A 1 126 ? -0.328 5.539 -12.906 1.00 74.62 126 ASP A N 1
ATOM 980 C CA . ASP A 1 126 ? -1.447 4.622 -13.022 1.00 74.62 126 ASP A CA 1
ATOM 981 C C . ASP A 1 126 ? -2.682 5.137 -12.251 1.00 74.62 126 ASP A C 1
ATOM 983 O O . ASP A 1 126 ? -2.601 5.500 -11.070 1.00 74.62 126 ASP A O 1
ATOM 987 N N . GLU A 1 127 ? -3.836 5.124 -12.920 1.00 84.69 127 GLU A N 1
ATOM 988 C CA . GLU A 1 127 ? -5.141 5.429 -12.332 1.00 84.69 127 GLU A CA 1
ATOM 989 C C . GLU A 1 127 ? -5.458 4.543 -11.119 1.00 84.69 127 GLU A C 1
ATOM 991 O O . GLU A 1 127 ? -6.054 5.021 -10.158 1.00 84.69 127 GLU A O 1
ATOM 996 N N . LEU A 1 128 ? -4.973 3.299 -11.075 1.00 87.12 128 LEU A N 1
ATOM 997 C CA . LEU A 1 128 ? -5.101 2.408 -9.922 1.00 87.12 128 LEU A CA 1
ATOM 998 C C . LEU A 1 128 ? -4.410 2.972 -8.678 1.00 87.12 128 LEU A C 1
ATOM 1000 O O . LEU A 1 128 ? -4.965 2.874 -7.584 1.00 87.12 128 LEU A O 1
ATOM 1004 N N . CYS A 1 129 ? -3.234 3.601 -8.816 1.00 90.50 129 CYS A N 1
ATOM 1005 C CA . CYS A 1 129 ? -2.578 4.254 -7.678 1.00 90.50 129 CYS A CA 1
ATOM 1006 C C . CYS A 1 129 ? -3.441 5.410 -7.173 1.00 90.50 129 CYS A C 1
ATOM 1008 O O . CYS A 1 129 ? -3.684 5.535 -5.972 1.00 90.50 129 CYS A O 1
ATOM 1010 N N . LYS A 1 130 ? -3.943 6.243 -8.092 1.00 90.12 130 LYS A N 1
ATOM 1011 C CA . LYS A 1 130 ? -4.768 7.407 -7.750 1.00 90.12 130 LYS A CA 1
ATOM 1012 C C . LYS A 1 130 ? -6.077 6.992 -7.081 1.00 90.12 130 LYS A C 1
ATOM 1014 O O . LYS A 1 130 ? -6.443 7.596 -6.074 1.00 90.12 130 LYS A O 1
ATOM 1019 N N . ILE A 1 131 ? -6.739 5.953 -7.592 1.00 89.62 131 ILE A N 1
ATOM 1020 C CA . ILE A 1 131 ? -7.949 5.364 -7.004 1.00 89.62 131 ILE A CA 1
ATOM 1021 C C . ILE A 1 131 ? -7.637 4.832 -5.609 1.00 89.62 131 ILE A C 1
ATOM 1023 O O . ILE A 1 131 ? -8.299 5.233 -4.659 1.00 89.62 131 ILE A O 1
ATOM 1027 N N . LEU A 1 132 ? -6.584 4.025 -5.453 1.00 91.88 132 LEU A N 1
ATOM 1028 C CA . LEU A 1 132 ? -6.156 3.506 -4.154 1.00 91.88 132 LEU A CA 1
ATOM 1029 C C . LEU A 1 132 ? -5.917 4.636 -3.145 1.00 91.88 132 LEU A C 1
ATOM 1031 O O . LEU A 1 132 ? -6.464 4.610 -2.042 1.00 91.88 132 LEU A O 1
ATOM 1035 N N . ARG A 1 133 ? -5.135 5.653 -3.529 1.00 92.25 133 ARG A N 1
ATOM 1036 C CA . ARG A 1 133 ? -4.846 6.806 -2.670 1.00 92.25 133 ARG A CA 1
ATOM 1037 C C . ARG A 1 133 ? -6.126 7.537 -2.289 1.00 92.25 133 ARG A C 1
ATOM 1039 O O . ARG A 1 133 ? -6.303 7.871 -1.123 1.00 92.25 133 ARG A O 1
ATOM 1046 N N . LYS A 1 134 ? -7.023 7.766 -3.251 1.00 90.56 134 LYS A N 1
ATOM 1047 C CA . LYS A 1 134 ? -8.308 8.432 -3.021 1.00 90.56 134 LYS A CA 1
ATOM 1048 C C . LYS A 1 134 ? -9.195 7.623 -2.072 1.00 90.56 134 LYS A C 1
ATOM 1050 O O . LYS A 1 134 ? -9.735 8.207 -1.142 1.00 90.56 134 LYS A O 1
ATOM 1055 N N . THR A 1 135 ? -9.303 6.310 -2.265 1.00 90.69 135 THR A N 1
ATOM 1056 C CA . THR A 1 135 ? -10.070 5.395 -1.404 1.00 90.69 135 THR A CA 1
ATOM 1057 C C . THR A 1 135 ? -9.566 5.431 0.033 1.00 90.69 135 THR A C 1
ATOM 1059 O O . THR A 1 135 ? -10.356 5.588 0.963 1.00 90.69 135 THR A O 1
ATOM 1062 N N . VAL A 1 136 ? -8.246 5.361 0.223 1.00 92.75 136 VAL A N 1
ATOM 1063 C CA . VAL A 1 136 ? -7.638 5.484 1.550 1.00 92.75 136 VAL A CA 1
ATOM 1064 C C . VAL A 1 136 ? -7.928 6.869 2.133 1.00 92.75 136 VAL A C 1
ATOM 1066 O O . VAL A 1 136 ? -8.509 6.963 3.208 1.00 92.75 136 VAL A O 1
ATOM 1069 N N . GLN A 1 137 ? -7.617 7.951 1.414 1.00 91.56 137 GLN A N 1
ATOM 1070 C CA . GLN A 1 137 ? -7.804 9.329 1.891 1.00 91.56 137 GLN A CA 1
ATOM 1071 C C . GLN A 1 137 ? -9.249 9.661 2.263 1.00 91.56 137 GLN A C 1
ATOM 1073 O O . GLN A 1 137 ? -9.480 10.344 3.255 1.00 91.56 137 GLN A O 1
ATOM 1078 N N . LEU A 1 138 ? -10.214 9.159 1.499 1.00 90.75 138 LEU A N 1
ATOM 1079 C CA . LEU A 1 138 ? -11.635 9.354 1.756 1.00 90.75 138 LEU A CA 1
ATOM 1080 C C . LEU A 1 138 ? -12.076 8.741 3.093 1.00 90.75 138 LEU A C 1
ATOM 1082 O O . LEU A 1 138 ? -12.977 9.265 3.745 1.00 90.75 138 LEU A O 1
ATOM 1086 N N . CYS A 1 139 ? -11.442 7.640 3.498 1.00 91.62 139 CYS A N 1
ATOM 1087 C CA . CYS A 1 139 ? -11.745 6.926 4.734 1.00 91.62 139 CYS A CA 1
ATOM 1088 C C . CYS A 1 139 ? -10.820 7.260 5.904 1.00 91.62 139 CYS A C 1
ATOM 1090 O O . CYS A 1 139 ? -11.124 6.895 7.048 1.00 91.62 139 CYS A O 1
ATOM 1092 N N . LEU A 1 140 ? -9.708 7.954 5.653 1.00 90.00 140 LEU A N 1
ATOM 1093 C CA . LEU A 1 140 ? -8.831 8.431 6.709 1.00 90.00 140 LEU A CA 1
ATOM 1094 C C . LEU A 1 140 ? -9.575 9.482 7.531 1.00 90.00 140 LEU A C 1
ATOM 1096 O O . LEU A 1 140 ? -9.747 10.629 7.116 1.00 90.00 140 LEU A O 1
ATOM 1100 N N . LYS A 1 141 ? -9.928 9.119 8.767 1.00 70.25 141 LYS A N 1
ATOM 1101 C CA . LYS A 1 141 ? -10.095 10.109 9.829 1.00 70.25 141 LYS A CA 1
ATOM 1102 C C . LYS A 1 141 ? -8.704 10.619 10.158 1.00 70.25 141 LYS A C 1
ATOM 1104 O O . LYS A 1 141 ? -8.071 10.163 11.107 1.00 70.25 141 LYS A O 1
ATOM 1109 N N . VAL A 1 142 ? -8.204 11.571 9.375 1.00 54.53 142 VAL A N 1
ATOM 1110 C CA . VAL A 1 142 ? -7.158 12.430 9.914 1.00 54.53 142 VAL A CA 1
ATOM 1111 C C . VAL A 1 142 ? -7.810 13.073 11.125 1.00 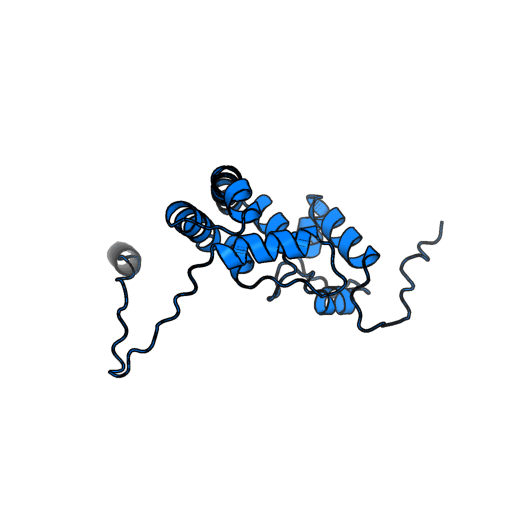54.53 142 VAL A C 1
ATOM 1113 O O . VAL A 1 142 ? -8.840 13.736 10.992 1.00 54.53 142 VAL A O 1
ATOM 1116 N N . PHE A 1 143 ? -7.268 12.809 12.314 1.00 48.09 143 PHE A N 1
ATOM 1117 C CA . PHE A 1 143 ? -7.541 13.629 13.478 1.00 48.09 143 PHE A CA 1
ATOM 1118 C C . PHE A 1 143 ? -7.060 15.033 13.111 1.00 48.09 143 PHE A C 1
ATOM 1120 O O . PHE A 1 143 ? -5.959 15.445 13.459 1.00 48.09 143 PHE A O 1
ATOM 1127 N N . LEU A 1 144 ? -7.880 15.782 12.375 1.00 41.75 144 LEU A N 1
ATOM 1128 C CA . LEU A 1 144 ? -7.931 17.210 12.530 1.00 41.75 144 LEU A CA 1
ATOM 1129 C C . LEU A 1 144 ? -8.358 17.353 13.984 1.00 41.75 144 LEU A C 1
ATOM 1131 O O . LEU A 1 144 ? -9.539 17.343 14.322 1.00 41.75 144 LEU A O 1
ATOM 1135 N N . THR A 1 145 ? -7.373 17.384 14.878 1.00 39.38 145 THR A N 1
ATOM 1136 C CA . THR A 1 145 ? -7.480 18.206 16.064 1.00 39.38 145 THR A CA 1
ATOM 1137 C C . THR A 1 145 ? -7.823 19.580 15.524 1.00 39.38 145 THR A C 1
ATOM 1139 O O . THR A 1 145 ? -6.949 20.344 15.126 1.00 39.38 145 THR A O 1
ATOM 1142 N N . ILE A 1 146 ? -9.123 19.835 15.400 1.00 39.75 146 ILE A N 1
ATOM 1143 C CA . ILE A 1 146 ? -9.648 21.178 15.335 1.00 39.75 146 ILE A CA 1
ATOM 1144 C C . ILE A 1 146 ? -9.174 21.746 16.665 1.00 39.75 146 ILE A C 1
ATOM 1146 O O . ILE A 1 146 ? -9.648 21.337 17.727 1.00 39.75 146 ILE A O 1
ATOM 1150 N N . CYS A 1 147 ? -8.120 22.554 16.622 1.00 40.62 147 CYS A N 1
ATOM 1151 C CA . CYS A 1 147 ? -7.820 23.437 17.726 1.00 40.62 147 CYS A CA 1
ATOM 1152 C C . CYS A 1 147 ? -9.059 24.318 17.837 1.00 40.62 147 CYS A C 1
ATOM 1154 O O . CYS A 1 147 ? -9.250 25.209 17.016 1.00 40.62 147 CYS A O 1
ATOM 1156 N N . ASP A 1 148 ? -9.955 23.991 18.763 1.00 41.44 148 ASP A N 1
ATOM 1157 C CA . ASP A 1 148 ? -11.009 24.922 19.139 1.00 41.44 148 ASP A CA 1
ATOM 1158 C C . ASP A 1 148 ? -10.331 26.206 19.648 1.00 41.44 148 ASP A C 1
ATOM 1160 O O . ASP A 1 148 ? -9.197 26.149 20.142 1.00 41.44 148 ASP A O 1
ATOM 1164 N N . GLU A 1 149 ? -10.989 27.360 19.540 1.00 53.59 149 GLU A N 1
ATOM 1165 C CA . GLU A 1 149 ? -10.394 28.673 19.855 1.00 53.59 149 GLU A CA 1
ATOM 1166 C C . GLU A 1 149 ? -9.892 28.770 21.309 1.00 53.59 149 GLU A C 1
ATOM 1168 O O . GLU A 1 149 ? -9.048 29.602 21.630 1.00 53.59 149 GLU A O 1
ATOM 1173 N N . ASN A 1 150 ? -10.327 27.853 22.178 1.00 52.75 150 ASN A N 1
ATOM 1174 C CA . ASN A 1 150 ? -9.863 27.731 23.560 1.00 52.75 150 ASN A CA 1
ATOM 1175 C C . ASN A 1 150 ? -8.704 26.739 23.780 1.00 52.75 150 ASN A C 1
ATOM 1177 O O . ASN A 1 150 ? -8.404 26.396 24.923 1.00 52.75 150 ASN A O 1
ATOM 1181 N N . GLY A 1 151 ? -8.050 26.245 22.724 1.00 38.78 151 GLY A N 1
ATOM 1182 C CA . GLY A 1 151 ? -6.806 25.469 22.827 1.00 38.78 151 GLY A CA 1
ATOM 1183 C C . GLY A 1 151 ? -6.922 24.139 23.585 1.00 38.78 151 GLY A C 1
ATOM 1184 O O . GLY A 1 151 ? -5.910 23.570 23.996 1.00 38.78 151 GLY A O 1
ATOM 1185 N N . THR A 1 152 ? -8.136 23.618 23.787 1.00 38.22 152 THR A N 1
ATOM 1186 C CA . THR A 1 152 ? -8.345 22.367 24.526 1.00 38.22 152 THR A CA 1
ATOM 1187 C C . THR A 1 152 ? -8.360 21.168 23.583 1.00 38.22 152 THR A C 1
ATOM 1189 O O . THR A 1 152 ? -9.277 20.943 22.797 1.00 38.22 152 THR A O 1
ATOM 1192 N N . ILE A 1 153 ? -7.308 20.357 23.679 1.00 39.50 153 ILE A N 1
ATOM 1193 C CA . ILE A 1 153 ? -7.179 19.092 22.958 1.00 39.50 153 ILE A CA 1
ATOM 1194 C C . ILE A 1 153 ? -8.133 18.081 23.603 1.00 39.50 153 ILE A C 1
ATOM 1196 O O . ILE A 1 153 ? -7.848 17.560 24.684 1.00 39.50 153 ILE A O 1
ATOM 1200 N N . LYS A 1 154 ? -9.237 17.726 22.937 1.00 34.38 154 LYS A N 1
ATOM 1201 C CA . LYS A 1 154 ? -9.978 16.505 23.292 1.00 34.38 154 LYS A CA 1
ATOM 1202 C C . LYS A 1 154 ? -9.169 15.287 22.844 1.00 34.38 154 LYS A C 1
ATOM 1204 O O . LYS A 1 154 ? -9.419 14.705 21.793 1.00 34.38 154 LYS A O 1
ATOM 1209 N N . LYS A 1 155 ? -8.176 14.896 23.648 1.00 33.12 155 LYS A N 1
ATOM 1210 C CA . LYS A 1 155 ? -7.577 13.560 23.558 1.00 33.12 155 LYS A CA 1
ATOM 1211 C C . LYS A 1 155 ? -8.660 12.550 23.934 1.00 33.12 155 LYS A C 1
ATOM 1213 O O . LYS A 1 155 ? -9.079 12.510 25.088 1.00 33.12 155 LYS A O 1
ATOM 1218 N N . MET A 1 156 ? -9.107 11.727 22.986 1.00 33.22 156 MET A N 1
ATOM 1219 C CA . MET A 1 156 ? -9.711 10.449 23.366 1.00 33.22 156 MET A CA 1
ATOM 1220 C C . MET A 1 156 ? -8.611 9.576 23.989 1.00 33.22 156 MET A C 1
ATOM 1222 O O . MET A 1 156 ? -7.469 9.617 23.523 1.00 33.22 156 MET A O 1
ATOM 1226 N N . PRO A 1 157 ? -8.909 8.848 25.075 1.00 30.08 157 PRO A N 1
ATOM 1227 C CA . PRO A 1 157 ? -7.892 8.189 25.874 1.00 30.08 157 PRO A CA 1
ATOM 1228 C C . PRO A 1 157 ? -7.274 7.044 25.073 1.00 30.08 157 PRO A C 1
ATOM 1230 O O . PRO A 1 157 ? -7.950 6.074 24.735 1.00 30.08 157 PRO A O 1
ATOM 1233 N N . SER A 1 158 ? -5.974 7.143 24.793 1.00 35.12 158 SER A N 1
ATOM 1234 C CA . SER A 1 158 ? -5.162 5.997 24.398 1.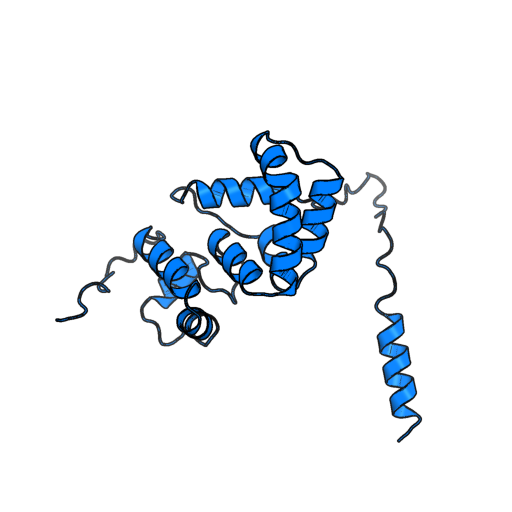00 35.12 158 SER A CA 1
ATOM 1235 C C . SER A 1 158 ? -5.231 4.970 25.526 1.00 35.12 158 SER A C 1
ATOM 1237 O O . SER A 1 158 ? -4.669 5.157 26.607 1.00 35.12 158 SER A O 1
ATOM 1239 N N . MET A 1 159 ? -6.006 3.925 25.276 1.00 36.97 159 MET A N 1
ATOM 1240 C CA . MET A 1 159 ? -6.279 2.809 26.165 1.00 36.97 159 MET A CA 1
ATOM 1241 C C . MET A 1 159 ? -4.954 2.110 26.537 1.00 36.97 159 MET A C 1
ATOM 1243 O O . MET A 1 159 ? -4.305 1.497 25.701 1.00 36.97 159 MET A O 1
ATOM 1247 N N . GLN A 1 160 ? -4.524 2.283 27.789 1.00 39.72 160 GLN A N 1
ATOM 1248 C CA . GLN A 1 160 ? -3.825 1.320 28.663 1.00 39.72 160 GLN A CA 1
ATOM 1249 C C . GLN A 1 160 ? -2.601 0.489 28.207 1.00 39.72 160 GLN A C 1
ATOM 1251 O O . GLN A 1 160 ? -2.126 -0.318 29.006 1.00 39.72 160 GLN A O 1
ATOM 1256 N N . PHE A 1 161 ? -1.981 0.698 27.046 1.00 43.12 161 PHE A N 1
ATOM 1257 C CA . PHE A 1 161 ? -0.816 -0.126 26.662 1.00 43.12 161 PHE A CA 1
ATOM 1258 C C . PHE A 1 161 ? 0.485 0.137 27.449 1.00 43.12 161 PHE A C 1
ATOM 1260 O O . PHE A 1 161 ? 1.402 -0.679 27.394 1.00 43.12 161 PHE A O 1
ATOM 1267 N N . ALA A 1 162 ? 0.575 1.208 28.245 1.00 39.91 162 ALA A N 1
ATOM 1268 C CA . ALA A 1 162 ? 1.784 1.492 29.029 1.00 39.91 162 ALA A CA 1
ATOM 1269 C C . ALA A 1 162 ? 1.871 0.730 30.369 1.00 39.91 162 ALA A C 1
ATOM 1271 O O . ALA A 1 162 ? 2.970 0.529 30.883 1.00 39.91 162 ALA A O 1
ATOM 1272 N N . PHE A 1 163 ? 0.753 0.265 30.941 1.00 43.34 163 PHE A N 1
ATOM 1273 C CA . PHE A 1 163 ? 0.788 -0.353 32.278 1.00 43.34 163 PHE A CA 1
ATOM 1274 C C . PHE A 1 163 ? 1.169 -1.836 32.268 1.00 43.34 163 PHE A C 1
ATOM 1276 O O . PHE A 1 163 ? 1.733 -2.321 33.246 1.00 43.34 163 PHE A O 1
ATOM 1283 N N . VAL A 1 164 ? 0.959 -2.549 31.157 1.00 48.59 164 VAL A N 1
ATOM 1284 C CA . VAL A 1 164 ? 1.309 -3.977 31.090 1.00 48.59 164 VAL A CA 1
ATOM 1285 C C . VAL A 1 164 ? 2.828 -4.177 31.006 1.00 48.59 164 VAL A C 1
ATOM 1287 O O . VAL A 1 164 ? 3.361 -5.067 31.665 1.00 48.59 164 VAL A O 1
ATOM 1290 N N . PHE A 1 165 ? 3.560 -3.317 30.289 1.00 46.97 165 PHE A N 1
ATOM 1291 C CA . PHE A 1 165 ? 5.015 -3.469 30.165 1.00 46.97 165 PHE A CA 1
ATOM 1292 C C . PHE A 1 165 ? 5.765 -3.194 31.472 1.00 46.97 165 PHE A C 1
ATOM 1294 O O . PHE A 1 165 ? 6.695 -3.928 31.800 1.00 46.97 165 PHE A O 1
ATOM 1301 N N . ILE A 1 166 ? 5.341 -2.205 32.265 1.00 51.66 166 ILE A N 1
ATOM 1302 C CA 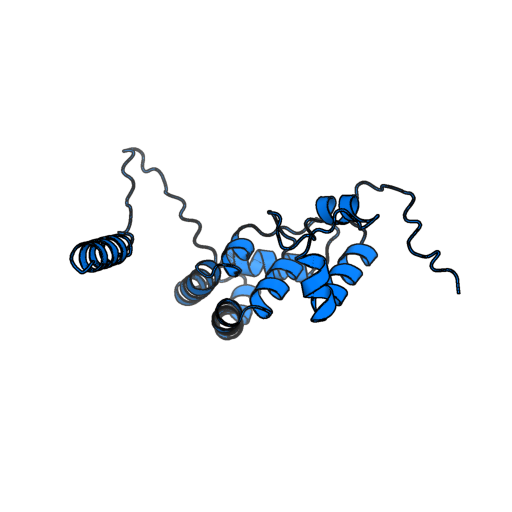. ILE A 1 166 ? 5.993 -1.930 33.554 1.00 51.66 166 ILE A CA 1
ATOM 1303 C C . ILE A 1 166 ? 5.713 -3.065 34.546 1.00 51.66 166 ILE A C 1
ATOM 1305 O O . ILE A 1 166 ? 6.619 -3.491 35.259 1.00 51.66 166 ILE A O 1
ATOM 1309 N N . GLN A 1 167 ? 4.500 -3.625 34.550 1.00 50.22 167 GLN A N 1
ATOM 1310 C CA . GLN A 1 167 ? 4.179 -4.716 35.468 1.00 50.22 167 GLN A CA 1
ATOM 1311 C C . GLN A 1 167 ? 4.935 -6.010 35.121 1.00 50.22 167 GLN A C 1
ATOM 1313 O O . GLN A 1 167 ? 5.381 -6.707 36.030 1.00 50.22 167 GLN A O 1
ATOM 1318 N N . PHE A 1 168 ? 5.177 -6.293 33.834 1.00 51.53 168 PHE A N 1
ATOM 1319 C CA . PHE A 1 168 ? 6.009 -7.433 33.426 1.00 51.53 168 PHE A CA 1
ATOM 1320 C C . PHE A 1 168 ? 7.492 -7.253 33.766 1.00 51.53 168 PHE A C 1
ATOM 1322 O O . PHE A 1 168 ? 8.121 -8.202 34.234 1.00 51.53 168 PHE A O 1
ATOM 1329 N N . VAL A 1 169 ? 8.054 -6.053 33.582 1.00 56.12 169 VAL A N 1
ATOM 1330 C CA . VAL A 1 169 ? 9.474 -5.808 33.889 1.00 56.12 169 VAL A CA 1
ATOM 1331 C C . VAL A 1 169 ? 9.733 -5.860 35.399 1.00 56.12 169 VAL A C 1
ATOM 1333 O O . VAL A 1 169 ? 10.725 -6.452 35.817 1.00 56.12 169 VAL A O 1
ATOM 1336 N N . VAL A 1 170 ? 8.822 -5.341 36.232 1.00 57.41 170 VAL A N 1
ATOM 1337 C CA . VAL A 1 170 ? 8.967 -5.401 37.700 1.00 57.41 170 VAL A CA 1
ATOM 1338 C C . VAL A 1 170 ? 8.789 -6.826 38.243 1.00 57.41 170 VAL A C 1
ATOM 1340 O O . VAL A 1 170 ? 9.475 -7.215 39.185 1.00 57.41 170 VAL A O 1
ATOM 1343 N N . LEU A 1 171 ? 7.924 -7.649 37.639 1.00 53.78 171 LEU A N 1
ATOM 1344 C CA . LEU A 1 171 ? 7.777 -9.051 38.054 1.00 53.78 171 LEU A CA 1
ATOM 1345 C C . LEU A 1 171 ? 8.980 -9.927 37.677 1.00 53.78 171 LEU A C 1
ATOM 1347 O O . LEU A 1 171 ? 9.239 -10.909 38.370 1.00 53.78 171 LEU A O 1
ATOM 1351 N N . PHE A 1 172 ? 9.731 -9.579 36.628 1.00 52.41 172 PHE A N 1
ATOM 1352 C CA . PHE A 1 172 ? 10.940 -10.323 36.264 1.00 52.41 172 PHE A CA 1
ATOM 1353 C C . PHE A 1 172 ? 12.165 -9.939 37.096 1.00 52.41 172 PHE A C 1
ATOM 1355 O O . PHE A 1 172 ? 12.966 -10.816 37.407 1.00 52.41 172 PHE A O 1
ATOM 1362 N N . THR A 1 173 ? 12.309 -8.680 37.517 1.00 54.84 173 THR A N 1
ATOM 1363 C CA . THR A 1 173 ? 13.474 -8.272 38.323 1.00 54.84 173 THR A CA 1
ATOM 1364 C C . THR A 1 173 ? 13.392 -8.685 39.791 1.00 54.84 173 THR A C 1
ATOM 1366 O O . THR A 1 173 ? 14.422 -8.728 40.448 1.00 54.84 173 THR A O 1
ATOM 1369 N N . ILE A 1 174 ? 12.214 -9.043 40.311 1.00 54.91 174 ILE A N 1
ATOM 1370 C CA . ILE A 1 174 ? 12.074 -9.563 41.687 1.00 54.91 174 ILE A CA 1
ATOM 1371 C C . ILE A 1 174 ? 12.268 -11.096 41.745 1.00 54.91 174 ILE A C 1
ATOM 1373 O O . ILE A 1 174 ? 12.310 -11.680 42.826 1.00 54.91 174 ILE A O 1
ATOM 1377 N N . ARG A 1 175 ? 12.405 -11.780 40.599 1.00 47.75 175 ARG A N 1
ATOM 1378 C CA . ARG A 1 175 ? 12.571 -13.247 40.537 1.00 47.75 175 ARG A CA 1
ATOM 1379 C C . ARG A 1 175 ? 13.934 -13.736 40.034 1.00 47.75 175 ARG A C 1
ATOM 1381 O O . ARG A 1 175 ? 14.059 -14.923 39.738 1.00 47.75 175 ARG A O 1
ATOM 1388 N N . ILE A 1 176 ? 14.938 -12.863 39.992 1.00 50.88 176 ILE A N 1
ATOM 1389 C CA . ILE A 1 176 ? 16.359 -13.214 39.821 1.00 50.88 176 ILE A CA 1
ATOM 1390 C C . ILE A 1 176 ? 17.090 -12.785 41.088 1.00 50.88 176 ILE A C 1
ATOM 1392 O O . ILE A 1 176 ? 17.898 -13.596 41.589 1.00 50.88 176 ILE A O 1
#

Sequence (176 aa):
MEISYLAVNRITNTCQPQCRNAVLNLYQNRLGRTLLRTDVSCLPARHELELCNLLPNKMPTYCSLTKLICEADLQCNAKWGIFMSECEAEAENGRCNKRCSDRLNDTIETFHGTALSSCTCNENDDELCKILRKTVQLCLKVFLTICDENGTIKKMPSMQFAFVFIQFVVLFTIRI

Secondary structure (DSSP, 8-state):
---GGG------SS--HHHHHHHHHHHHSHHHHHHHHS--TT-TTHHHHHHTT--TTSSSPBHHHHHHHHHTSHHHHHHHHHHHHHHHHHHHTT---HHHHHHHHHHHTSTTGGGGGG-B--TTS-HHHHHHHHHHHHH---------TT---------SHHHHHHHHHHHHHT--

Radius of gyration: 20.44 Å; chains: 1; bounding box: 44×42×66 Å

Organism: Dracunculus medinensis (NCBI:txid318479)

Foldseek 3Di:
DDPPVPPPVDCVLDQDPVNVVVLLVLLLDPVSVVCLQDPCVVPPCVVSCVSQQSRLPDPLHQLSNLVSQLCVDPQLVVLVVVLCVVPVVVVVVLADDPVSLVSLVSNCVDPSSVSNLRHDDDPPDDPVSVSSNSSSPSSHPPPPQVCDPVNDRPDDDPPDPVPVVVVVVVVVVVVD

InterPro domains:
  IPR016017 GDNF/GAS1 [SM00907] (63-139)